Protein 6N90 (pdb70)

Nearest PDB structures (foldseek):
  6n90-assembly1_A  TM=1.011E+00  e=4.164E-18  Agrobacterium tumefaciens
  6n90-assembly1_B  TM=9.888E-01  e=3.263E-17  Agrobacterium tumefaciens
  4v8x-assembly2_CY  TM=9.488E-01  e=3.579E-10  Escherichia coli K-12
  3oei-assembly4_O  TM=9.297E-01  e=6.386E-10  Mycobacterium tuberculosis
  1z8m-assembly1_A  TM=5.971E-01  e=4.700E-04  Helicobacter pylori 26695

Foldseek 3Di:
DAEAEDPAAVVVLVVCVVPPVLLVVLVVVVVVVCVVPVQDDAQNKDADDDPRRQKIWGDSDPFWIWIWHWDDDDPDIYIYTDHTGGDD/DAEAEDPAAVVVLVVCVVPPVLLNVLVVVVVVVCVVPVQDDAQNKDADDDVRGQKIWGDSDPFWIFIWHWDDDCTYIYTYHTGGDD

Structure (mmCIF, N/CA/C/O backbone):
data_6N90
#
_entry.id   6N90
#
_cell.length_a   30.955
_cell.length_b   77.739
_cell.length_c   36.350
_cell.angle_alpha   90.000
_cell.angle_beta   92.910
_cell.angle_gamma   90.000
#
_symmetry.space_group_name_H-M   'P 1 21 1'
#
loop_
_entity.id
_entity.type
_entity.pdbx_description
1 polymer 'Uncharacterized protein'
2 non-polymer 6-tungstotellurate(VI)
3 water water
#
loop_
_atom_site.group_PDB
_atom_site.id
_atom_site.type_symbol
_atom_site.label_atom_id
_atom_site.label_alt_id
_atom_site.label_comp_id
_atom_site.label_asym_id
_atom_site.label_entity_id
_atom_site.label_seq_id
_atom_site.pdbx_PDB_ins_code
_atom_site.Cartn_x
_atom_site.Cartn_y
_atom_site.Cartn_z
_atom_site.occupancy
_atom_site.B_iso_or_equiv
_atom_site.auth_seq_id
_atom_site.auth_comp_id
_atom_site.auth_asym_id
_atom_site.auth_atom_id
_atom_site.pdbx_PDB_model_num
ATOM 1 N N . MET A 1 1 ? 21.437 3.925 17.478 1.00 31.65 1 MET A N 1
ATOM 2 C CA . MET A 1 1 ? 20.036 4.34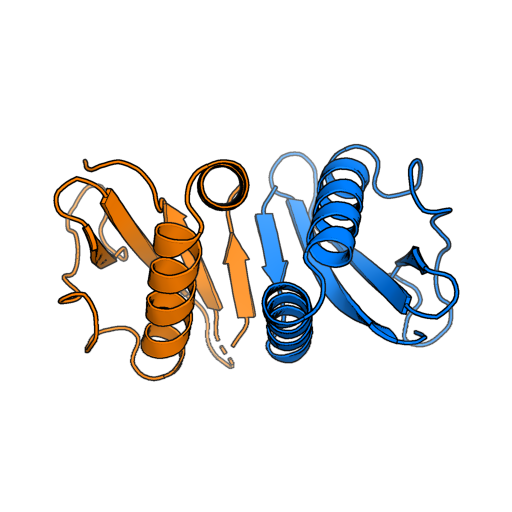6 17.463 1.00 29.84 1 MET A CA 1
ATOM 3 C C . MET A 1 1 ? 19.210 3.472 16.537 1.00 32.48 1 MET A C 1
ATOM 4 O O . MET A 1 1 ? 19.268 3.614 15.308 1.00 36.47 1 MET A O 1
ATOM 9 N N . LYS A 1 2 ? 18.445 2.561 17.127 1.00 24.89 2 LYS A N 1
ATOM 10 C CA . LYS A 1 2 ? 17.605 1.663 16.347 1.00 24.53 2 LYS A CA 1
ATOM 11 C C . LYS A 1 2 ? 16.248 2.295 16.059 1.00 23.43 2 LYS A C 1
ATOM 12 O O . LYS A 1 2 ? 15.784 3.156 16.796 1.00 22.57 2 LYS A O 1
ATOM 18 N N . LEU A 1 3 ? 15.640 1.881 14.953 1.00 18.69 3 LEU A N 1
ATOM 19 C CA . LEU A 1 3 ? 14.314 2.324 14.572 1.00 18.07 3 LEU A CA 1
ATOM 20 C C . LEU A 1 3 ? 13.399 1.110 14.666 1.00 16.00 3 LEU A C 1
ATOM 21 O O . LEU A 1 3 ? 13.626 0.117 13.996 1.00 17.63 3 LEU A O 1
ATOM 26 N N . VAL A 1 4 ? 12.394 1.173 15.533 1.00 16.79 4 VAL A N 1
ATOM 27 C CA . VAL A 1 4 ? 11.492 0.047 15.777 1.00 16.39 4 VAL A CA 1
ATOM 28 C C . VAL A 1 4 ? 10.052 0.328 15.337 1.00 17.81 4 VAL A C 1
ATOM 29 O O . VAL A 1 4 ? 9.441 1.299 15.756 1.00 18.51 4 VAL A O 1
ATOM 33 N N . TRP A 1 5 ? 9.526 -0.519 14.453 1.00 16.88 5 TRP A N 1
ATOM 34 C CA . TRP A 1 5 ? 8.124 -0.445 14.057 1.00 18.26 5 TRP A CA 1
ATOM 35 C C . TRP A 1 5 ? 7.313 -1.581 14.652 1.00 19.90 5 TRP A C 1
ATOM 36 O O . TRP A 1 5 ? 7.787 -2.692 14.780 1.00 18.65 5 TRP A O 1
ATOM 47 N N . THR A 1 6 ? 6.046 -1.318 14.903 1.00 26.20 6 THR A N 1
ATOM 48 C CA . THR A 1 6 ? 5.114 -2.389 15.230 1.00 28.67 6 THR A CA 1
ATOM 49 C C . THR A 1 6 ? 4.489 -2.979 13.973 1.00 29.87 6 THR A C 1
ATOM 50 O O . THR A 1 6 ? 4.717 -2.479 12.868 1.00 25.48 6 THR A O 1
ATOM 54 N N . LEU A 1 7 ? 3.712 -4.044 14.143 1.00 31.10 7 LEU A N 1
ATOM 55 C CA . LEU A 1 7 ? 2.949 -4.610 13.029 1.00 32.46 7 LEU A CA 1
ATOM 56 C C . LEU A 1 7 ? 2.093 -3.529 12.389 1.00 26.86 7 LEU A C 1
ATOM 57 O O . LEU A 1 7 ? 2.118 -3.342 11.168 1.00 28.22 7 LEU A O 1
ATOM 62 N N . SER A 1 8 ? 1.351 -2.791 13.213 1.00 26.92 8 SER A N 1
ATOM 63 C CA . SER A 1 8 ? 0.418 -1.815 12.659 1.00 28.13 8 SER A CA 1
ATOM 64 C C . SER A 1 8 ? 1.097 -0.561 12.094 1.00 23.26 8 SER A C 1
ATOM 65 O O . SER A 1 8 ? 0.650 -0.031 11.067 1.00 21.93 8 SER A O 1
ATOM 68 N N . SER A 1 9 ? 2.163 -0.076 12.729 1.00 20.20 9 SER A N 1
ATOM 69 C CA . SER A 1 9 ? 2.778 1.142 12.214 1.00 17.92 9 SER A CA 1
ATOM 70 C C . SER A 1 9 ? 3.510 0.837 10.891 1.00 17.27 9 SER A C 1
ATOM 71 O O . SER A 1 9 ? 3.495 1.657 9.961 1.00 18.64 9 SER A O 1
ATOM 74 N N . TRP A 1 10 ? 4.108 -0.344 10.777 1.00 17.13 10 TRP A N 1
ATOM 75 C CA . TRP A 1 10 ? 4.747 -0.703 9.500 1.00 18.23 10 TRP A CA 1
ATOM 76 C C . TRP A 1 10 ? 3.702 -0.886 8.398 1.00 18.82 10 TRP A C 1
ATOM 77 O O . TRP A 1 10 ? 3.907 -0.473 7.245 1.00 17.41 10 TRP A O 1
ATOM 88 N N . ASP A 1 11 ? 2.562 -1.467 8.752 1.00 19.57 11 ASP A N 1
ATOM 89 C CA . ASP A 1 11 ? 1.478 -1.626 7.781 1.00 23.02 11 ASP A CA 1
ATOM 90 C C . ASP A 1 11 ? 1.009 -0.274 7.254 1.00 21.83 11 ASP A C 1
ATOM 91 O O . ASP A 1 11 ? 0.821 -0.098 6.048 1.00 23.84 11 ASP A O 1
ATOM 96 N N . ASP A 1 12 ? 0.836 0.694 8.148 1.00 20.62 12 ASP A N 1
ATOM 97 C CA . ASP A 1 12 ? 0.433 2.003 7.676 1.00 19.27 12 ASP A CA 1
ATOM 98 C C . ASP A 1 12 ? 1.507 2.739 6.905 1.00 17.67 12 ASP A C 1
ATOM 99 O O . ASP A 1 12 ? 1.189 3.513 5.992 1.00 17.24 12 ASP A O 1
ATOM 104 N N . TYR A 1 13 ? 2.775 2.505 7.254 1.00 15.87 13 TYR A N 1
ATOM 105 C CA . TYR A 1 13 ? 3.873 3.079 6.461 1.00 14.76 13 TYR A CA 1
ATOM 106 C C . TYR A 1 13 ? 3.860 2.489 5.059 1.00 17.06 13 TYR A C 1
ATOM 107 O O . TYR A 1 13 ? 4.036 3.212 4.090 1.00 17.04 13 TYR A O 1
ATOM 116 N N . GLU A 1 14 ? 3.560 1.197 4.966 1.00 17.02 14 GLU A N 1
ATOM 117 C CA . GLU A 1 14 ? 3.459 0.532 3.677 1.00 19.68 14 GLU A CA 1
ATOM 118 C C . GLU A 1 14 ? 2.294 1.156 2.910 1.00 19.76 14 GLU A C 1
ATOM 119 O O . GLU A 1 14 ? 2.404 1.431 1.715 1.00 18.69 14 GLU A O 1
ATOM 125 N N . PHE A 1 15 ? 1.179 1.379 3.604 1.00 19.11 15 PHE A N 1
ATOM 126 C CA . PHE A 1 15 ? 0.007 1.995 2.989 1.00 19.55 15 PHE A CA 1
ATOM 127 C C . PHE A 1 15 ? 0.388 3.315 2.334 1.00 19.50 15 PHE A C 1
ATOM 128 O O . PHE A 1 15 ? -0.017 3.601 1.195 1.00 19.81 15 PHE A O 1
ATOM 136 N N . TRP A 1 16 ? 1.218 4.106 3.024 1.00 16.36 16 TRP A N 1
ATOM 137 C CA . TRP A 1 16 ? 1.613 5.374 2.448 1.00 16.48 16 TRP A CA 1
ATOM 138 C C . TRP A 1 16 ? 2.481 5.147 1.201 1.00 16.30 16 TRP A C 1
ATOM 139 O O . TRP A 1 16 ? 2.346 5.870 0.200 1.00 16.72 16 TRP A O 1
ATOM 150 N N . GLN A 1 17 ? 3.345 4.130 1.261 1.00 16.50 17 GLN A N 1
ATOM 151 C CA . GLN A 1 17 ? 4.187 3.773 0.118 1.00 16.66 17 GLN A CA 1
ATOM 152 C C . GLN A 1 17 ? 3.319 3.455 -1.096 1.00 19.38 17 GLN A C 1
ATOM 153 O O . GLN A 1 17 ? 3.706 3.752 -2.219 1.00 20.40 17 GLN A O 1
ATOM 159 N N . ARG A 1 18 ? 2.159 2.849 -0.842 1.00 19.03 18 ARG A N 1
ATOM 160 C CA . ARG A 1 18 ? 1.253 2.416 -1.913 1.00 22.26 18 ARG A CA 1
ATOM 161 C C . ARG A 1 18 ? 0.346 3.529 -2.429 1.00 25.65 18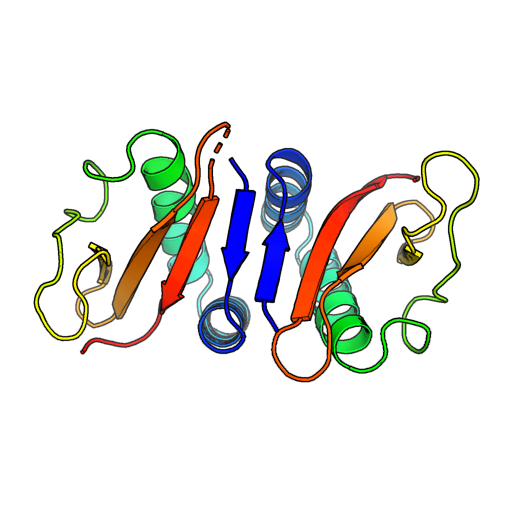 ARG A C 1
ATOM 162 O O . ARG A 1 18 ? -0.218 3.397 -3.512 1.00 29.26 18 ARG A O 1
ATOM 170 N N . THR A 1 19 ? 0.188 4.607 -1.661 1.00 22.76 19 THR A N 1
ATOM 171 C CA . THR A 1 19 ? -0.832 5.609 -2.009 1.00 21.86 19 THR A CA 1
ATOM 172 C C . THR A 1 19 ? -0.366 7.060 -2.042 1.00 23.98 19 THR A C 1
ATOM 173 O O . THR A 1 19 ? -0.920 7.855 -2.788 1.00 23.40 19 THR A O 1
ATOM 177 N N . ASP A 1 20 ? 0.604 7.436 -1.213 1.00 25.91 20 ASP A N 1
ATOM 178 C CA . ASP A 1 20 ? 1.105 8.815 -1.243 1.00 26.06 20 ASP A CA 1
ATOM 179 C C . ASP A 1 20 ? 2.564 8.938 -0.790 1.00 20.27 20 ASP A C 1
ATOM 180 O O . ASP A 1 20 ? 2.857 9.046 0.405 1.00 20.51 20 ASP A O 1
ATOM 185 N N . ALA A 1 21 ? 3.480 8.962 -1.752 1.00 23.51 21 ALA A N 1
ATOM 186 C CA . ALA A 1 21 ? 4.904 8.993 -1.438 1.00 25.16 21 ALA A CA 1
ATOM 187 C C . ALA A 1 21 ? 5.325 10.273 -0.715 1.00 27.68 21 ALA A C 1
ATOM 188 O O . ALA A 1 21 ? 6.366 10.304 -0.050 1.00 24.99 21 ALA A O 1
ATOM 190 N N . ARG A 1 22 ? 4.532 11.330 -0.849 1.00 26.36 22 ARG A N 1
ATOM 191 C CA . ARG A 1 22 ? 4.828 12.573 -0.145 1.00 29.56 22 ARG A CA 1
ATOM 192 C C . ARG A 1 22 ? 4.732 12.357 1.357 1.00 25.47 22 ARG A C 1
ATOM 193 O O . ARG A 1 22 ? 5.487 12.934 2.125 1.00 24.60 22 ARG A O 1
ATOM 197 N N . MET A 1 23 ? 3.765 11.549 1.768 1.00 22.75 23 MET A N 1
ATOM 198 C CA . MET A 1 23 ? 3.567 11.250 3.188 1.00 20.40 23 MET A CA 1
ATOM 199 C C . MET A 1 23 ? 4.716 10.386 3.714 1.00 18.34 23 MET A C 1
ATOM 200 O O . MET A 1 23 ? 5.143 10.537 4.853 1.00 17.73 23 MET A O 1
ATOM 205 N N . VAL A 1 24 ? 5.192 9.465 2.883 1.00 18.74 24 VAL A N 1
ATOM 206 C CA . VAL A 1 24 ? 6.363 8.651 3.247 1.00 18.47 24 VAL A CA 1
ATOM 207 C C . VAL A 1 24 ? 7.546 9.586 3.524 1.00 18.40 24 VAL A C 1
ATOM 208 O O . VAL A 1 24 ? 8.272 9.430 4.511 1.00 18.84 24 VAL A O 1
ATOM 212 N N . GLU A 1 25 ? 7.730 10.568 2.649 1.00 21.26 25 GLU A N 1
ATOM 213 C CA . GLU A 1 25 ? 8.827 11.516 2.805 1.00 24.27 25 GLU A CA 1
ATOM 214 C C . GLU A 1 25 ? 8.705 12.348 4.075 1.00 21.68 25 GLU A C 1
ATOM 215 O O . GLU A 1 25 ? 9.703 12.615 4.747 1.00 18.68 25 GLU A O 1
ATOM 218 N N . LYS A 1 26 ? 7.488 12.780 4.387 1.00 19.49 26 LYS A N 1
ATOM 219 C CA . LYS A 1 26 ? 7.255 13.532 5.622 1.00 21.18 26 LYS A CA 1
ATOM 220 C C . LYS A 1 26 ? 7.579 12.689 6.846 1.00 19.39 26 LYS A C 1
ATOM 221 O O . LYS A 1 26 ? 8.192 13.162 7.806 1.00 18.90 26 LYS A O 1
ATOM 227 N N . ILE A 1 27 ? 7.158 11.433 6.820 1.00 16.25 27 ILE A N 1
ATOM 228 C CA . ILE A 1 27 ? 7.435 10.537 7.936 1.00 16.48 27 IL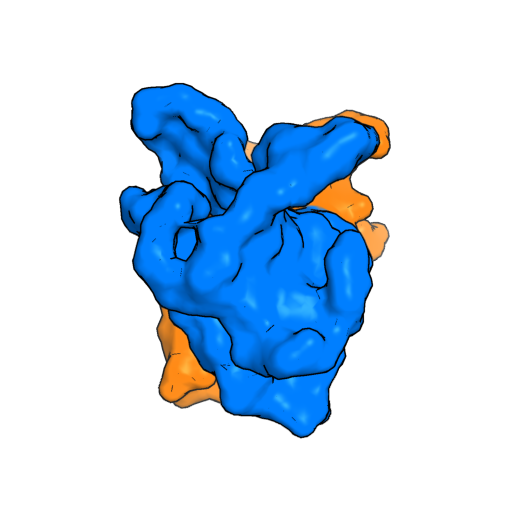E A CA 1
ATOM 229 C C . ILE A 1 27 ? 8.962 10.287 8.067 1.00 17.78 27 ILE A C 1
ATOM 230 O O . ILE A 1 27 ? 9.522 10.308 9.146 1.00 15.96 27 ILE A O 1
ATOM 235 N N . ASN A 1 28 ? 9.654 10.076 6.952 1.00 16.09 28 ASN A N 1
ATOM 236 C CA . ASN A 1 28 ? 11.098 9.913 7.030 1.00 16.79 28 ASN A CA 1
ATOM 237 C C . ASN A 1 28 ? 11.792 11.129 7.624 1.00 17.50 28 ASN A C 1
ATOM 238 O O . ASN A 1 28 ? 12.790 10.980 8.329 1.00 17.50 28 ASN A O 1
ATOM 243 N N . ASP A 1 29 ? 11.269 12.324 7.339 1.00 17.98 29 ASP A N 1
ATOM 244 C CA . ASP A 1 29 ? 11.816 13.579 7.875 1.00 18.33 29 ASP A CA 1
ATOM 245 C C . ASP A 1 29 ? 11.546 13.649 9.378 1.00 18.91 29 ASP A C 1
ATOM 246 O O . ASP A 1 29 ? 12.379 14.097 10.161 1.00 17.28 29 ASP A O 1
ATOM 251 N N . LEU A 1 30 ? 10.367 13.194 9.785 1.00 18.28 30 LEU A N 1
ATOM 252 C CA . LEU A 1 30 ? 10.022 13.220 11.195 1.00 18.42 30 LEU A CA 1
ATOM 253 C C . LEU A 1 30 ? 10.938 12.256 11.953 1.00 17.31 30 LEU A C 1
ATOM 254 O O . LEU A 1 30 ? 11.431 12.554 13.046 1.00 16.14 30 LEU A O 1
ATOM 259 N N . ILE A 1 31 ? 11.180 11.094 11.350 1.00 15.68 31 ILE A N 1
ATOM 260 C CA . ILE A 1 31 ? 12.087 10.101 11.934 1.00 15.38 31 ILE A CA 1
ATOM 261 C C . ILE A 1 31 ? 13.507 10.668 12.112 1.00 15.95 31 ILE A C 1
ATOM 262 O O . ILE A 1 31 ? 14.081 10.637 13.238 1.00 17.44 31 ILE A O 1
ATOM 267 N N . ARG A 1 32 ? 14.059 11.186 11.014 1.00 17.29 32 ARG A N 1
ATOM 268 C CA . ARG A 1 32 ? 15.383 11.804 11.011 1.00 19.00 32 ARG A CA 1
ATOM 269 C C . ARG A 1 32 ? 15.469 12.849 12.134 1.00 20.33 32 ARG A C 1
ATOM 270 O O . ARG A 1 32 ? 16.429 12.874 12.906 1.00 21.03 32 ARG A O 1
ATOM 278 N N . ASN A 1 33 ? 14.430 13.675 12.254 1.00 20.60 33 ASN A N 1
ATOM 279 C CA . ASN A 1 33 ? 14.453 14.782 13.210 1.00 22.32 33 ASN A CA 1
ATOM 280 C C . ASN A 1 33 ? 14.330 14.285 14.651 1.00 22.89 33 ASN A C 1
ATOM 281 O O . ASN A 1 33 ? 15.057 14.747 15.541 1.00 22.39 33 ASN A O 1
ATOM 286 N N . ALA A 1 34 ? 13.437 13.322 14.874 1.00 21.71 34 ALA A N 1
ATOM 287 C CA . ALA A 1 34 ? 13.198 12.803 16.224 1.00 22.75 34 ALA A CA 1
ATOM 288 C C . ALA A 1 34 ? 14.390 11.998 16.743 1.00 22.10 34 ALA A C 1
ATOM 289 O O . ALA A 1 34 ? 14.613 11.911 17.955 1.00 23.60 34 ALA A O 1
ATOM 291 N N . LYS A 1 35 ? 15.139 11.376 15.831 1.00 21.72 35 LYS A N 1
ATOM 292 C CA . LYS A 1 35 ? 16.343 10.660 16.234 1.00 23.09 35 LYS A CA 1
ATOM 293 C C . LYS A 1 35 ? 17.398 11.663 16.707 1.00 25.47 35 LYS A C 1
ATOM 294 O O . LYS A 1 35 ? 18.122 11.385 17.661 1.00 28.40 35 LYS A O 1
ATOM 300 N N . ARG A 1 36 ? 17.446 12.837 16.075 1.00 27.80 36 ARG A N 1
ATOM 301 C CA . ARG A 1 36 ? 18.384 13.901 16.461 1.00 32.05 36 ARG A CA 1
ATOM 302 C C . ARG A 1 36 ? 17.947 14.653 17.728 1.00 31.98 36 ARG A C 1
ATOM 303 O O . ARG A 1 36 ? 18.690 14.742 18.710 1.00 31.31 36 ARG A O 1
ATOM 311 N N . THR A 1 37 ? 16.744 15.214 17.670 1.00 27.40 37 THR A N 1
ATOM 312 C CA . THR A 1 37 ? 16.178 15.999 18.752 1.00 27.90 37 THR A CA 1
ATOM 313 C C . THR A 1 37 ? 14.790 15.460 19.101 1.00 23.08 37 THR A C 1
ATOM 314 O O . THR A 1 37 ? 13.803 15.970 18.613 1.00 21.99 37 THR A O 1
ATOM 318 N N . PRO A 1 38 ? 14.712 14.436 19.958 1.00 24.75 38 PRO A N 1
ATOM 319 C CA . PRO A 1 38 ? 13.421 13.783 20.244 1.00 26.15 38 PRO A CA 1
ATOM 320 C C . PRO A 1 38 ? 12.300 14.730 20.667 1.00 25.09 38 PRO A C 1
ATOM 321 O O . PRO A 1 38 ? 11.146 14.483 20.344 1.00 23.06 38 PRO A O 1
ATOM 325 N N . PHE A 1 39 ? 12.628 15.810 21.364 1.00 27.30 39 PHE A N 1
ATOM 326 C CA . PHE A 1 39 ? 11.584 16.648 21.938 1.00 30.58 39 PHE A CA 1
ATOM 327 C C . PHE A 1 39 ? 11.415 17.979 21.220 1.00 30.78 39 PHE A C 1
ATOM 328 O O . PHE A 1 39 ? 10.596 18.799 21.631 1.00 29.14 39 PHE A O 1
ATOM 336 N N . ALA A 1 40 ? 12.186 18.199 20.161 1.00 31.07 40 ALA A N 1
ATOM 337 C CA . ALA A 1 40 ? 12.100 19.461 19.438 1.00 34.95 40 ALA A CA 1
ATOM 338 C C . ALA A 1 40 ? 12.180 19.250 17.936 1.00 30.79 40 ALA A C 1
ATOM 339 O O . ALA A 1 40 ? 12.395 18.145 17.469 1.00 30.64 40 ALA A O 1
ATOM 341 N N . GLY A 1 41 ? 11.996 20.323 17.182 1.00 34.61 41 GLY A N 1
ATOM 342 C CA . GLY A 1 41 ? 12.110 20.250 15.741 1.00 29.18 41 GLY A CA 1
ATOM 343 C C . GLY A 1 41 ? 10.795 20.059 15.015 1.00 29.57 41 GLY A C 1
ATOM 344 O O . GLY A 1 41 ? 9.732 20.477 15.478 1.00 33.14 41 GLY A O 1
ATOM 345 N N . LEU A 1 42 ? 10.890 19.403 13.864 1.00 28.45 42 LEU A N 1
ATOM 346 C CA . LEU A 1 42 ? 9.812 19.301 12.893 1.00 29.43 42 LEU A CA 1
ATOM 347 C C . LEU A 1 42 ? 8.529 18.677 13.444 1.00 28.04 42 LEU A C 1
ATOM 348 O O . LEU A 1 42 ? 8.568 17.732 14.224 1.00 27.70 42 LEU A O 1
ATOM 353 N N . GLY A 1 43 ? 7.391 19.225 13.041 1.00 25.55 43 GLY A N 1
ATOM 354 C CA . GLY A 1 43 ? 6.108 18.602 13.318 1.00 28.58 43 GLY A CA 1
ATOM 355 C C . GLY A 1 43 ? 5.453 18.965 14.638 1.00 27.26 43 GLY A C 1
ATOM 356 O O . GLY A 1 43 ? 4.484 18.335 15.048 1.00 28.97 43 GLY A O 1
ATOM 357 N N . LYS A 1 44 ? 5.971 19.998 15.291 1.00 27.99 44 LYS A N 1
ATOM 358 C CA . LYS A 1 44 ? 5.457 20.471 16.580 1.00 31.21 44 LYS A CA 1
ATOM 359 C C . LYS A 1 44 ? 5.235 19.352 17.600 1.00 30.82 44 LYS A C 1
ATOM 360 O O . LYS A 1 44 ? 4.096 19.092 18.004 1.00 26.35 44 LYS A O 1
ATOM 363 N N . PRO A 1 45 ? 6.326 18.701 18.022 1.00 30.51 45 PRO A N 1
ATOM 364 C CA . PRO A 1 45 ? 6.225 17.607 18.992 1.00 28.76 45 PRO A CA 1
ATOM 365 C C . PRO A 1 45 ? 5.552 18.018 20.297 1.00 35.10 45 PRO A C 1
ATOM 366 O O . PRO A 1 45 ? 5.853 19.066 20.876 1.00 33.78 45 PRO A O 1
ATOM 370 N N . GLU A 1 46 ? 4.658 17.155 20.768 1.00 36.12 46 GLU A N 1
ATOM 371 C CA . GLU A 1 46 ? 3.934 17.375 22.012 1.00 35.50 46 GLU A CA 1
ATOM 372 C C . GLU A 1 46 ? 3.761 16.048 22.746 1.00 36.32 46 GLU A C 1
ATOM 373 O O . GLU A 1 46 ? 3.450 15.030 22.128 1.00 29.72 46 GLU A O 1
ATOM 379 N N . PRO A 1 47 ? 3.965 16.056 24.072 1.00 35.33 47 PRO A N 1
ATOM 380 C CA . PRO A 1 47 ? 3.836 14.854 24.894 1.00 36.28 47 PRO A CA 1
ATOM 381 C C . PRO A 1 47 ? 2.368 14.442 25.013 1.00 31.79 47 PRO A C 1
ATOM 382 O O . PRO A 1 47 ? 1.504 15.312 25.086 1.00 35.39 47 PRO A O 1
ATOM 386 N N . LEU A 1 48 ? 2.089 13.143 24.998 1.00 32.38 48 LEU A N 1
ATOM 387 C CA . LEU A 1 48 ? 0.722 12.663 25.186 1.00 31.12 48 LEU A CA 1
ATOM 388 C C . LEU A 1 48 ? 0.519 12.448 26.685 1.00 34.36 48 LEU A C 1
ATOM 389 O O . LEU A 1 48 ? 1.492 12.365 27.424 1.00 31.92 48 LEU A O 1
ATOM 394 N N . LYS A 1 49 ? -0.726 12.376 27.141 1.00 38.56 49 LYS A N 1
ATOM 395 C CA . LYS A 1 49 ? -0.978 12.231 28.576 1.00 40.44 49 LYS A CA 1
ATOM 396 C C . LYS A 1 49 ? -1.563 10.857 28.902 1.00 45.19 49 LYS A C 1
ATOM 397 O O . LYS A 1 49 ? -1.782 10.038 28.007 1.00 34.14 49 LYS A O 1
ATOM 400 N N . GLY A 1 50 ? -1.795 10.606 30.190 1.00 45.22 50 GLY A N 1
ATOM 401 C CA . GLY A 1 50 ? -2.410 9.366 30.639 1.00 44.06 50 GLY A CA 1
ATOM 402 C C . GLY A 1 50 ? -1.651 8.100 30.280 1.00 41.53 50 GLY A C 1
ATOM 403 O O . GLY A 1 50 ? -0.429 8.016 30.471 1.00 41.07 50 GLY A O 1
ATOM 404 N N . ASP A 1 51 ? -2.381 7.116 29.747 1.00 38.29 51 ASP A N 1
ATOM 405 C CA . ASP A 1 51 ? -1.805 5.829 29.367 1.00 40.27 51 ASP A CA 1
ATOM 406 C C . ASP A 1 51 ? -0.780 5.965 28.235 1.00 39.26 51 ASP A C 1
ATOM 407 O O . ASP A 1 51 ? -0.096 4.998 27.894 1.00 46.13 51 ASP A O 1
ATOM 412 N N . MET A 1 52 ? -0.670 7.171 27.675 1.00 41.51 52 MET A N 1
ATOM 413 C CA . MET A 1 52 ? 0.287 7.458 26.605 1.00 36.75 52 MET A CA 1
ATOM 414 C C . MET A 1 52 ? 1.346 8.498 27.004 1.00 40.77 52 MET A C 1
ATOM 415 O O . MET A 1 52 ? 2.044 9.036 26.147 1.00 40.35 52 MET A O 1
ATOM 420 N N . ALA A 1 53 ? 1.466 8.757 28.308 1.00 41.03 53 ALA A N 1
ATOM 421 C CA . ALA A 1 53 ? 2.420 9.726 28.876 1.00 41.05 53 ALA A CA 1
ATOM 422 C C . ALA A 1 53 ? 3.802 9.782 28.210 1.00 42.76 53 ALA A C 1
ATOM 423 O O . ALA A 1 53 ? 4.173 10.804 27.606 1.00 40.28 53 ALA A O 1
ATOM 425 N N . GLY A 1 54 ? 4.558 8.691 28.319 1.00 44.06 54 GLY A N 1
ATOM 426 C CA . GLY A 1 54 ? 5.908 8.638 27.774 1.00 37.17 54 GLY A CA 1
ATOM 427 C C . GLY A 1 54 ? 5.993 8.787 26.264 1.00 32.65 54 GLY A C 1
ATOM 428 O O . GLY A 1 54 ? 7.068 8.964 25.697 1.00 27.50 54 GLY A O 1
ATOM 429 N N . TYR A 1 55 ? 4.847 8.733 25.600 1.00 29.96 55 TYR A N 1
ATOM 430 C CA . TYR A 1 55 ? 4.833 8.813 24.145 1.00 27.97 55 TYR A CA 1
ATOM 431 C C . TYR A 1 55 ? 4.715 10.271 23.707 1.00 27.23 55 TYR A C 1
ATOM 432 O O . TYR A 1 55 ? 4.190 11.117 24.444 1.00 24.80 55 TYR A O 1
ATOM 441 N N . TRP A 1 56 ? 5.263 10.566 22.531 1.00 23.25 56 TRP A N 1
ATOM 442 C CA . TRP A 1 56 ? 5.226 11.891 21.945 1.00 24.78 56 TRP A CA 1
ATOM 443 C C . TRP A 1 56 ? 4.551 11.825 20.589 1.00 21.60 56 TRP A C 1
ATOM 444 O O . TRP A 1 56 ? 4.494 10.758 19.971 1.00 20.66 56 TRP A O 1
ATOM 455 N N . SER A 1 57 ? 4.068 12.956 20.127 1.00 22.37 57 SER A N 1
ATOM 456 C CA . SER A 1 57 ? 3.402 13.034 18.851 1.00 24.31 57 SER A CA 1
ATOM 457 C C . SER A 1 57 ? 3.823 14.223 17.996 1.00 24.30 57 SER A C 1
ATOM 458 O O . SER A 1 57 ? 4.048 15.265 18.520 1.00 28.54 57 SER A O 1
ATOM 461 N N . ARG A 1 58 ? 3.996 14.024 16.703 1.00 22.56 58 ARG A N 1
ATOM 462 C CA . ARG A 1 58 ? 4.241 15.116 15.777 1.00 24.48 58 ARG A CA 1
ATOM 463 C C . ARG A 1 58 ? 3.242 15.052 14.617 1.00 26.15 58 ARG A C 1
ATOM 464 O O . ARG A 1 58 ? 2.723 13.982 14.277 1.00 22.17 58 ARG A O 1
ATOM 472 N N . ARG A 1 59 ? 2.984 16.206 14.020 1.00 25.19 59 ARG A N 1
ATOM 473 C CA . ARG A 1 59 ? 2.104 16.297 12.865 1.00 28.49 59 ARG A CA 1
ATOM 474 C C . ARG A 1 59 ? 2.765 15.826 11.577 1.00 26.03 59 ARG A C 1
ATOM 475 O O . ARG A 1 59 ? 3.819 16.315 11.191 1.00 29.06 59 ARG A O 1
ATOM 483 N N . ILE A 1 60 ? 2.127 14.893 10.887 1.00 25.02 60 ILE A N 1
ATOM 484 C CA . ILE A 1 60 ? 2.467 14.635 9.501 1.00 25.64 60 ILE A CA 1
ATOM 485 C C . ILE A 1 60 ? 1.639 15.605 8.666 1.00 26.60 60 ILE A C 1
ATOM 486 O O . ILE A 1 60 ? 2.171 16.379 7.875 1.00 28.01 60 ILE A O 1
ATOM 491 N N . THR A 1 61 ? 0.321 15.505 8.820 1.00 30.25 61 THR A N 1
ATOM 492 C CA . THR A 1 61 ? -0.624 16.519 8.343 1.00 30.06 61 THR A CA 1
ATOM 493 C C . THR A 1 61 ? -1.622 16.786 9.459 1.00 29.19 61 THR A C 1
ATOM 494 O O . THR A 1 61 ? -1.492 16.221 10.537 1.00 28.42 61 THR A O 1
ATOM 498 N N . ALA A 1 62 ? -2.628 17.623 9.207 1.00 32.05 62 ALA A N 1
ATOM 499 C CA . ALA A 1 62 ? -3.617 17.915 10.243 1.00 35.33 62 ALA A CA 1
ATOM 500 C C . ALA A 1 62 ? -4.360 16.641 10.652 1.00 36.15 62 ALA A C 1
ATOM 501 O O . ALA A 1 62 ? -4.717 16.466 11.822 1.00 39.97 62 ALA A O 1
ATOM 503 N N . GLU A 1 63 ? -4.562 15.740 9.692 1.00 33.24 63 GLU A N 1
ATOM 504 C CA . GLU A 1 63 ? -5.347 14.531 9.934 1.00 32.53 63 GLU A CA 1
ATOM 505 C C . GLU A 1 63 ? -4.513 13.304 10.309 1.00 30.54 63 GLU A C 1
ATOM 506 O O . GLU A 1 63 ? -5.071 12.263 10.658 1.00 24.80 63 GLU A O 1
ATOM 512 N N . HIS A 1 64 ? -3.187 13.416 10.251 1.00 22.64 64 HIS A N 1
ATOM 513 C CA . HIS A 1 64 ? -2.355 12.231 10.474 1.00 23.04 64 HIS A CA 1
ATOM 514 C C . HIS A 1 64 ? -1.194 12.532 11.376 1.00 21.75 64 HIS A C 1
ATOM 515 O O . HIS A 1 64 ? -0.426 13.466 11.107 1.00 23.17 64 HIS A O 1
ATOM 522 N N . ARG A 1 65 ? -1.045 11.719 12.417 1.00 19.12 65 ARG A N 1
ATOM 523 C CA . ARG A 1 65 ? -0.026 11.973 13.425 1.00 20.49 65 ARG A CA 1
ATOM 524 C C . ARG A 1 65 ? 1.004 10.850 13.511 1.00 20.06 65 ARG A C 1
ATOM 525 O O . ARG A 1 65 ? 0.723 9.668 13.222 1.00 19.55 65 ARG A O 1
ATOM 533 N N . PHE A 1 66 ? 2.213 11.256 13.879 1.00 19.12 66 PHE A N 1
ATOM 534 C CA . PHE A 1 66 ? 3.363 10.373 14.031 1.00 18.62 66 PHE A CA 1
ATOM 535 C C . PHE A 1 66 ? 3.577 10.261 15.528 1.00 18.51 66 PHE A C 1
ATOM 536 O O . PHE A 1 66 ? 3.974 11.234 16.165 1.00 18.78 66 PHE A O 1
ATOM 544 N N . VAL A 1 67 ? 3.270 9.090 16.083 1.00 17.39 67 VAL A N 1
ATOM 545 C CA . VAL A 1 67 ? 3.415 8.865 17.517 1.00 17.40 67 VAL A CA 1
ATOM 546 C C . VAL A 1 67 ? 4.610 7.935 17.756 1.00 16.09 67 VAL A C 1
ATOM 547 O O . VAL A 1 67 ? 4.775 6.907 17.089 1.00 16.92 67 VAL A O 1
ATOM 551 N N . TYR A 1 68 ? 5.448 8.308 18.718 1.00 18.31 68 TYR A N 1
ATOM 552 C CA . TYR A 1 68 ? 6.714 7.617 18.917 1.00 18.15 68 TYR A CA 1
ATOM 553 C C . TYR A 1 68 ? 7.179 7.735 20.350 1.00 19.24 68 TYR A C 1
ATOM 554 O O . TYR A 1 68 ? 6.626 8.506 21.143 1.00 19.91 68 TYR A O 1
ATOM 563 N N . ARG A 1 69 ? 8.217 6.978 20.662 1.00 20.86 69 ARG A N 1
ATOM 564 C CA . ARG A 1 69 ? 8.901 7.119 21.935 1.00 23.44 69 ARG A CA 1
ATOM 565 C C . ARG A 1 69 ? 10.367 6.809 21.731 1.00 24.19 69 ARG A C 1
ATOM 566 O O . ARG A 1 69 ? 10.707 5.815 21.113 1.00 18.58 69 ARG A O 1
ATOM 574 N N . VAL A 1 70 ? 11.243 7.656 22.247 1.00 24.24 70 VAL A N 1
ATOM 575 C CA . VAL A 1 70 ? 12.663 7.356 22.212 1.00 26.15 70 VAL A CA 1
ATOM 576 C C . VAL A 1 70 ? 13.026 6.731 23.542 1.00 28.07 70 VAL A C 1
ATOM 577 O O . VAL A 1 70 ? 12.748 7.309 24.593 1.00 27.90 70 VAL A O 1
ATOM 581 N N . SER A 1 71 ? 13.614 5.544 23.494 1.00 23.14 71 SER A N 1
ATOM 582 C CA . SER A 1 71 ? 14.001 4.836 24.718 1.00 29.25 71 SER A CA 1
ATOM 583 C C . SER A 1 71 ? 15.479 4.511 24.699 1.00 29.37 71 SER A C 1
ATOM 584 O O . SER A 1 71 ? 16.117 4.567 23.653 1.00 26.60 71 SER A O 1
ATOM 587 N N . GLY A 1 72 ? 16.026 4.166 25.858 1.00 28.89 72 GLY A N 1
ATOM 588 C CA . GLY A 1 72 ? 17.416 3.766 25.920 1.00 32.10 72 GLY A CA 1
ATOM 589 C C . GLY A 1 72 ? 18.298 4.927 26.327 1.00 39.75 72 GLY A C 1
ATOM 590 O O . GLY A 1 72 ? 17.900 6.094 26.262 1.00 45.15 72 GLY A O 1
ATOM 591 N N . SER A 1 73 ? 19.510 4.615 26.763 1.00 47.69 73 SER A N 1
ATOM 592 C CA . SER A 1 73 ? 20.355 5.642 27.347 1.00 49.25 73 SER A CA 1
ATOM 593 C C . SER A 1 73 ? 21.689 5.724 26.633 1.00 50.43 73 SER A C 1
ATOM 594 O O . SER A 1 73 ? 22.148 4.745 26.043 1.00 46.97 73 SER A O 1
ATOM 597 N N . GLY A 1 74 ? 22.299 6.903 26.708 1.00 50.05 74 GLY A N 1
ATOM 598 C CA . GLY A 1 74 ? 23.614 7.137 26.151 1.00 54.80 74 GLY A CA 1
ATOM 599 C C . GLY A 1 74 ? 23.744 6.747 24.694 1.00 52.42 74 GLY A C 1
ATOM 600 O O . GLY A 1 74 ? 23.221 7.421 23.808 1.00 49.29 74 GLY A O 1
ATOM 601 N N . SER A 1 75 ? 24.431 5.634 24.458 1.00 55.43 75 SER A N 1
ATOM 602 C CA . SER A 1 75 ? 24.901 5.270 23.125 1.00 49.90 75 SER A CA 1
ATOM 603 C C . SER A 1 75 ? 24.081 4.174 22.460 1.00 46.72 75 SER A C 1
ATOM 604 O O . SER A 1 75 ? 24.231 3.919 21.262 1.00 51.74 75 SER A O 1
ATOM 607 N N . GLU A 1 76 ? 23.223 3.518 23.233 1.00 40.41 76 GLU A N 1
ATOM 608 C CA . GLU A 1 76 ? 22.361 2.470 22.695 1.00 43.11 76 GLU A CA 1
ATOM 609 C C . GLU A 1 76 ? 20.898 2.821 22.942 1.00 40.60 76 GLU A C 1
ATOM 610 O O . GLU A 1 76 ? 20.317 2.401 23.949 1.00 38.95 76 GLU A O 1
ATOM 616 N N . GLN A 1 77 ? 20.327 3.610 22.029 1.00 35.31 77 GLN A N 1
ATOM 617 C CA . GLN A 1 77 ? 18.948 4.084 22.120 1.00 29.01 77 GLN A CA 1
ATOM 618 C C . GLN A 1 77 ? 18.084 3.506 21.004 1.00 25.81 77 GLN A C 1
ATOM 619 O O . GLN A 1 77 ? 18.604 2.882 20.073 1.00 21.42 77 GLN A O 1
ATOM 625 N N . ARG A 1 78 ? 16.776 3.714 21.108 1.00 20.76 78 ARG A N 1
ATOM 626 C CA . ARG A 1 78 ? 15.854 3.310 20.029 1.00 20.79 78 ARG A CA 1
ATOM 627 C C . ARG A 1 78 ? 14.682 4.279 19.906 1.00 22.25 78 ARG A C 1
ATOM 628 O O . ARG A 1 78 ? 14.252 4.890 20.889 1.00 21.37 78 ARG A O 1
ATOM 636 N N . LEU A 1 79 ? 14.202 4.475 18.678 1.00 17.39 79 LEU A N 1
ATOM 637 C CA . LEU A 1 79 ? 12.980 5.223 18.461 1.00 18.36 79 LEU A CA 1
ATOM 638 C C . LEU A 1 79 ? 11.934 4.207 18.074 1.00 18.34 79 LEU A C 1
ATOM 639 O O . LEU A 1 79 ? 12.124 3.474 17.112 1.00 16.86 79 LEU A O 1
ATOM 644 N N . GLU A 1 80 ? 10.842 4.166 18.831 1.00 16.53 80 GLU A N 1
ATOM 645 C CA . GLU A 1 80 ? 9.754 3.226 18.562 1.00 20.15 80 GLU A CA 1
ATOM 646 C C . GLU A 1 80 ? 8.632 3.995 17.910 1.00 18.30 80 GLU A C 1
ATOM 647 O O . GLU A 1 80 ? 8.110 4.934 18.513 1.00 17.36 80 GLU A O 1
ATOM 653 N N . VAL A 1 81 ? 8.240 3.603 16.699 1.00 18.48 81 VAL A N 1
ATOM 654 C CA . VAL A 1 81 ? 7.087 4.217 16.052 1.00 19.09 81 VAL A CA 1
ATOM 655 C C . VAL A 1 81 ? 5.827 3.416 16.360 1.00 19.58 81 VAL A C 1
ATOM 656 O O . VAL A 1 81 ? 5.743 2.232 16.032 1.00 19.77 81 VAL A O 1
ATOM 660 N N . ILE A 1 82 ? 4.855 4.083 16.969 1.00 22.30 82 ILE A N 1
ATOM 661 C CA . ILE A 1 82 ? 3.612 3.474 17.408 1.00 24.66 82 ILE A CA 1
ATOM 662 C C . ILE A 1 82 ? 2.518 3.665 16.367 1.00 22.59 82 ILE A C 1
ATOM 663 O O . ILE A 1 82 ? 1.703 2.767 16.141 1.00 19.99 82 ILE A O 1
ATOM 668 N N . GLN A 1 83 ? 2.509 4.832 15.730 1.00 19.83 83 GLN A N 1
ATOM 669 C CA . GLN A 1 83 ? 1.511 5.141 14.701 1.00 21.32 83 GLN A CA 1
ATOM 670 C C . GLN A 1 83 ? 2.083 6.122 13.671 1.00 19.01 83 GLN A C 1
ATOM 671 O O . GLN A 1 83 ? 2.899 6.961 14.022 1.00 17.12 83 GLN A O 1
ATOM 677 N N . CYS A 1 84 ? 1.675 6.030 12.406 1.00 17.36 84 CYS A N 1
ATOM 678 C CA . CYS A 1 84 ? 2.047 7.049 11.428 1.00 18.14 84 CYS A CA 1
ATOM 679 C C . CYS A 1 84 ? 0.872 7.311 10.469 1.00 18.89 84 CYS A C 1
ATOM 680 O O . CYS A 1 84 ? 1.041 7.508 9.255 1.00 19.06 84 CYS A O 1
ATOM 683 N N . ARG A 1 85 ? -0.326 7.319 11.048 1.00 19.18 85 ARG A N 1
ATOM 684 C CA . ARG A 1 85 ? -1.568 7.485 10.301 1.00 19.55 85 ARG A CA 1
ATOM 685 C C . ARG A 1 85 ? -2.691 7.785 11.295 1.00 19.52 85 ARG A C 1
ATOM 686 O O . ARG A 1 85 ? -2.702 7.227 12.385 1.00 19.17 85 ARG A O 1
ATOM 694 N N . PHE A 1 86 ? -3.604 8.672 10.913 1.00 18.32 86 PHE A N 1
ATOM 695 C CA . PHE A 1 86 ? -4.778 9.047 11.716 1.00 20.93 86 PHE A CA 1
ATOM 696 C C . PHE A 1 86 ? -4.445 9.877 12.957 1.00 25.95 86 PHE A C 1
ATOM 697 O O . PHE A 1 86 ? -3.277 10.117 13.277 1.00 22.72 86 PHE A O 1
ATOM 705 N N . HIS A 1 87 ? -5.489 10.327 13.651 1.00 27.77 87 HIS A N 1
ATOM 706 C CA . HIS A 1 87 ? -5.307 11.003 14.941 1.00 32.6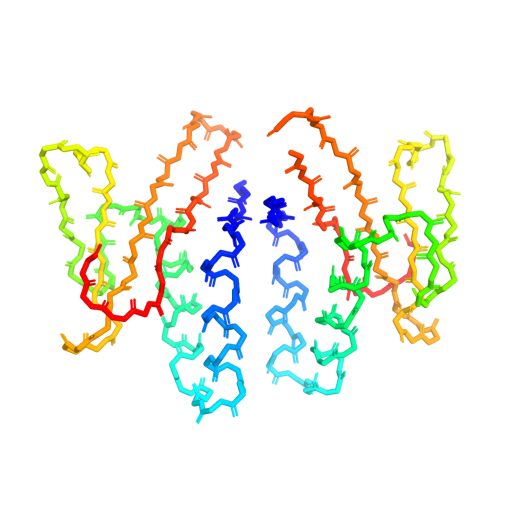5 87 HIS A CA 1
ATOM 707 C C . HIS A 1 87 ? -4.932 10.002 16.038 1.00 35.42 87 HIS A C 1
ATOM 708 O O . HIS A 1 87 ? -5.198 8.806 15.894 1.00 34.08 87 HIS A O 1
ATOM 715 N N . TYR A 1 88 ? -4.346 10.513 17.129 1.00 30.00 88 TYR A N 1
ATOM 716 C CA . TYR A 1 88 ? -3.536 9.735 18.096 1.00 30.00 88 TYR A CA 1
ATOM 717 C C . TYR A 1 88 ? -3.901 8.281 18.333 1.00 30.00 88 TYR A C 1
ATOM 718 O O . TYR A 1 88 ? -3.197 7.595 19.097 1.00 30.00 88 TYR A O 1
ATOM 727 N N . MET B 1 1 ? 4.871 -9.119 15.639 1.00 51.12 1 MET B N 1
ATOM 728 C CA . MET B 1 1 ? 6.308 -9.157 15.411 1.00 48.63 1 MET B CA 1
ATOM 729 C C . MET B 1 1 ? 6.839 -7.766 15.061 1.00 45.62 1 MET B C 1
ATOM 730 O O . MET B 1 1 ? 6.360 -7.128 14.113 1.00 44.70 1 MET B O 1
ATOM 735 N N . LYS B 1 2 ? 7.825 -7.296 15.823 1.00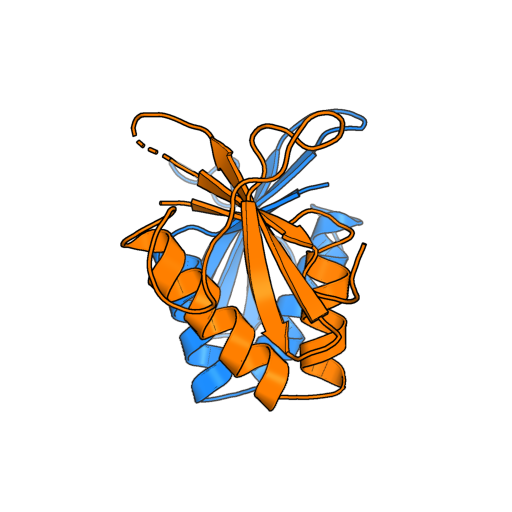 36.48 2 LYS B N 1
ATOM 736 C CA . LYS B 1 2 ? 8.356 -5.954 15.607 1.00 34.27 2 LYS B CA 1
ATOM 737 C C . LYS B 1 2 ? 9.513 -5.924 14.600 1.00 28.75 2 LYS B C 1
ATOM 738 O O . LYS B 1 2 ? 10.294 -6.879 14.463 1.00 27.91 2 LYS B O 1
ATOM 744 N N . LEU B 1 3 ? 9.582 -4.812 13.880 1.00 24.52 3 LEU B N 1
ATOM 745 C CA . LEU B 1 3 ? 10.553 -4.620 12.806 1.00 20.77 3 LEU B CA 1
ATOM 746 C C . LEU B 1 3 ? 11.593 -3.622 13.264 1.00 19.48 3 LEU B C 1
ATOM 747 O O . LEU B 1 3 ? 11.243 -2.475 13.567 1.00 19.04 3 LEU B O 1
ATOM 752 N N . VAL B 1 4 ? 12.849 -4.073 13.339 1.00 18.49 4 VAL B N 1
ATOM 753 C CA . VAL B 1 4 ? 13.945 -3.270 13.875 1.00 18.99 4 VAL B CA 1
ATOM 754 C C . VAL B 1 4 ? 15.001 -2.971 12.804 1.00 18.98 4 VAL B C 1
ATOM 755 O O . VAL B 1 4 ? 15.507 -3.869 12.130 1.00 20.01 4 VAL B O 1
ATOM 759 N N . TRP B 1 5 ? 15.319 -1.695 12.653 1.00 18.28 5 TRP B N 1
ATOM 760 C CA . TRP B 1 5 ? 16.397 -1.279 11.770 1.00 16.62 5 TRP B CA 1
ATOM 761 C C . TRP B 1 5 ? 17.552 -0.683 12.553 1.00 17.57 5 TRP B C 1
ATOM 762 O O . TRP B 1 5 ? 17.321 -0.028 13.559 1.00 18.15 5 TRP B O 1
ATOM 773 N N . THR B 1 6 ? 18.772 -0.819 12.039 1.00 18.61 6 THR B N 1
ATOM 774 C CA . THR B 1 6 ? 19.905 -0.085 12.625 1.00 20.03 6 THR B CA 1
ATOM 775 C C . THR B 1 6 ? 20.066 1.237 11.898 1.00 20.30 6 THR B C 1
ATOM 776 O O . THR B 1 6 ? 19.355 1.497 10.937 1.00 19.39 6 THR B O 1
ATOM 780 N N . LEU B 1 7 ? 21.006 2.075 12.329 1.00 18.72 7 LEU B N 1
ATOM 781 C CA . LEU B 1 7 ? 21.197 3.321 11.597 1.00 19.15 7 LEU B CA 1
ATOM 782 C C . LEU B 1 7 ? 21.627 2.977 10.164 1.00 18.79 7 LEU B C 1
ATOM 783 O O . LEU B 1 7 ? 21.166 3.596 9.230 1.00 17.69 7 LEU B O 1
ATOM 788 N N . SER B 1 8 ? 22.505 1.985 10.028 1.00 18.20 8 SER B N 1
ATOM 789 C CA A SER B 1 8 ? 23.060 1.635 8.710 0.65 18.62 8 SER B CA 1
ATOM 790 C CA B SER B 1 8 ? 23.060 1.625 8.716 0.35 18.62 8 SER B CA 1
ATOM 791 C C . SER B 1 8 ? 22.012 1.041 7.773 1.00 18.02 8 SER B C 1
ATOM 792 O O . SER B 1 8 ? 21.936 1.429 6.611 1.00 16.90 8 SER B O 1
ATOM 797 N N . SER B 1 9 ? 21.206 0.104 8.270 1.00 17.09 9 SER B N 1
ATOM 798 C CA . SER B 1 9 ? 20.207 -0.528 7.380 1.00 16.73 9 SER B CA 1
ATOM 799 C C . SER B 1 9 ? 19.030 0.396 7.053 1.00 15.19 9 SER B C 1
ATOM 800 O O . SER B 1 9 ? 18.467 0.322 5.943 1.00 13.72 9 SER B O 1
ATOM 803 N N . TRP B 1 10 ? 18.663 1.292 7.965 1.00 14.45 10 TRP B N 1
ATOM 804 C CA . TRP B 1 10 ? 17.644 2.290 7.615 1.00 14.43 10 TRP B CA 1
ATOM 805 C C . TRP B 1 10 ? 18.212 3.240 6.561 1.00 14.47 10 TRP B C 1
ATOM 806 O O . TRP B 1 10 ? 17.491 3.676 5.651 1.00 13.91 10 TRP B O 1
ATOM 817 N N . ASP B 1 11 ? 19.503 3.549 6.654 1.00 14.96 11 ASP B N 1
ATOM 818 C CA . ASP B 1 11 ? 20.095 4.439 5.655 1.00 16.00 11 ASP B CA 1
ATOM 819 C C . ASP B 1 11 ? 20.069 3.756 4.272 1.00 15.64 11 ASP B C 1
ATOM 820 O O . ASP B 1 11 ? 19.781 4.413 3.225 1.00 17.95 11 ASP B O 1
ATOM 825 N N . ASP B 1 12 ? 20.334 2.451 4.273 1.00 14.81 12 ASP B N 1
ATOM 826 C CA . ASP B 1 12 ? 20.242 1.615 3.056 1.00 17.05 12 ASP B CA 1
ATOM 827 C C . ASP B 1 12 ? 18.836 1.721 2.446 1.00 15.92 12 ASP B C 1
ATOM 828 O O . ASP B 1 12 ? 18.644 1.936 1.231 1.00 15.48 12 ASP B O 1
ATOM 833 N N . TYR B 1 13 ? 17.848 1.549 3.317 1.00 13.71 13 TYR B N 1
ATOM 834 C CA . TYR B 1 13 ? 16.461 1.516 2.869 1.00 14.48 13 TYR B CA 1
ATOM 835 C C . TYR B 1 13 ? 16.054 2.869 2.298 1.00 15.02 13 TYR B C 1
ATOM 836 O O . TYR B 1 13 ? 15.394 2.936 1.258 1.00 17.06 13 TYR B O 1
ATOM 845 N N . GLU B 1 14 ? 16.425 3.943 2.997 1.00 15.70 14 GLU B N 1
ATOM 846 C CA . GLU B 1 14 ? 16.174 5.306 2.515 1.00 16.47 14 GLU B CA 1
ATOM 847 C C . GLU B 1 14 ? 16.853 5.571 1.186 1.00 15.81 14 GLU B C 1
ATOM 848 O O . GLU B 1 14 ? 16.323 6.290 0.359 1.00 15.04 14 GLU B O 1
ATOM 854 N N . PHE B 1 15 ? 18.050 5.012 1.023 1.00 16.40 15 PHE B N 1
ATOM 855 C CA . PHE B 1 15 ? 18.817 5.169 -0.205 1.00 17.04 15 PHE B CA 1
ATOM 856 C C . PHE B 1 15 ? 18.013 4.542 -1.345 1.00 16.62 15 PHE B C 1
ATOM 857 O O . PHE B 1 15 ? 17.912 5.129 -2.412 1.00 16.88 15 PHE B O 1
ATOM 865 N N . TRP B 1 16 ? 17.447 3.363 -1.103 1.00 14.70 16 TRP B N 1
ATOM 866 C CA . TRP B 1 16 ? 16.629 2.717 -2.137 1.00 14.71 16 TRP B CA 1
ATOM 867 C C . TRP B 1 16 ? 15.354 3.524 -2.383 1.00 15.23 16 TRP B C 1
ATOM 868 O O . TRP B 1 16 ? 14.874 3.607 -3.529 1.00 16.05 16 TRP B O 1
ATOM 879 N N . GLN B 1 17 ? 14.781 4.095 -1.324 1.00 14.24 17 GLN B N 1
ATOM 880 C CA . GLN B 1 17 ? 13.568 4.885 -1.514 1.00 17.29 17 GLN B CA 1
ATOM 881 C C . GLN B 1 17 ? 13.868 6.079 -2.433 1.00 18.57 17 GLN B C 1
ATOM 882 O O . GLN B 1 17 ? 13.010 6.515 -3.211 1.00 20.40 17 GLN B O 1
ATOM 888 N N . ARG B 1 18 ? 15.097 6.584 -2.350 1.00 19.24 18 ARG B N 1
ATOM 889 C CA . ARG B 1 18 ? 15.501 7.785 -3.073 1.00 23.91 18 ARG B CA 1
ATOM 890 C C . ARG B 1 18 ? 15.889 7.454 -4.518 1.00 24.63 18 ARG B C 1
ATOM 891 O O . ARG B 1 18 ? 15.833 8.327 -5.382 1.00 25.88 18 ARG B O 1
ATOM 899 N N . THR B 1 19 ? 16.273 6.206 -4.777 1.00 20.10 19 THR B N 1
ATOM 900 C CA . THR B 1 19 ? 16.969 5.876 -6.035 1.00 20.43 19 THR B CA 1
ATOM 901 C C . THR B 1 19 ? 16.390 4.720 -6.859 1.00 20.20 19 THR B C 1
ATOM 902 O O . THR B 1 19 ? 16.638 4.646 -8.072 1.00 21.06 19 THR B O 1
ATOM 906 N N . ASP B 1 20 ? 15.643 3.804 -6.236 1.00 19.16 20 ASP B N 1
ATOM 907 C CA . ASP B 1 20 ? 15.121 2.653 -6.992 1.00 20.84 20 ASP B CA 1
ATOM 908 C C . ASP B 1 20 ? 13.940 1.970 -6.309 1.00 20.18 20 ASP B C 1
ATOM 909 O O . ASP B 1 20 ? 14.119 1.175 -5.363 1.00 17.89 20 ASP B O 1
ATOM 914 N N . ALA B 1 21 ? 12.735 2.266 -6.796 1.00 22.32 21 ALA B N 1
ATOM 915 C CA . ALA B 1 21 ? 11.510 1.777 -6.150 1.00 22.12 21 ALA B CA 1
ATOM 916 C C . ALA B 1 21 ? 11.360 0.256 -6.223 1.00 22.76 21 ALA B C 1
ATOM 917 O O . ALA B 1 21 ? 10.715 -0.352 -5.383 1.00 21.32 21 ALA B O 1
ATOM 919 N N . ARG B 1 22 ? 11.969 -0.354 -7.234 1.00 21.36 22 ARG B N 1
ATOM 920 C CA . ARG B 1 22 ? 11.953 -1.794 -7.409 1.00 26.04 22 ARG B CA 1
ATOM 921 C C . ARG B 1 22 ? 12.664 -2.467 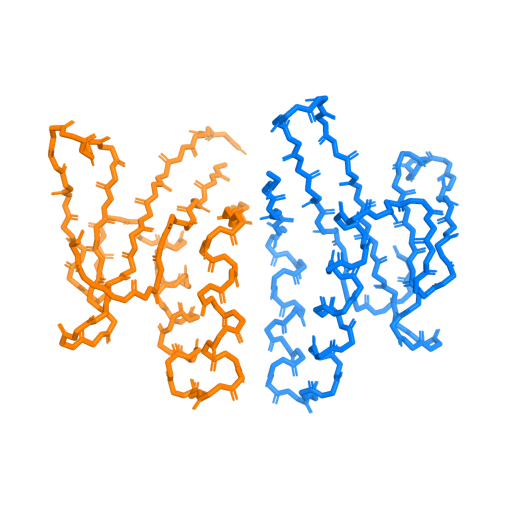-6.256 1.00 22.35 22 ARG B C 1
ATOM 922 O O . ARG B 1 22 ? 12.217 -3.497 -5.778 1.00 21.57 22 ARG B O 1
ATOM 930 N N . MET B 1 23 ? 13.776 -1.880 -5.817 1.00 18.79 23 MET B N 1
ATOM 931 C CA . MET B 1 23 ? 14.505 -2.440 -4.672 1.00 18.15 23 MET B CA 1
ATOM 932 C C . MET B 1 23 ? 13.690 -2.335 -3.387 1.00 17.84 23 MET B C 1
ATOM 933 O O . MET B 1 23 ? 13.657 -3.275 -2.592 1.00 17.12 23 MET B O 1
ATOM 938 N N . VAL B 1 24 ? 13.024 -1.200 -3.201 1.00 18.14 24 VAL B N 1
ATOM 939 C CA . VAL B 1 24 ? 12.159 -0.987 -2.025 1.00 17.57 24 VAL B CA 1
ATOM 940 C C . VAL B 1 24 ? 11.063 -2.060 -2.012 1.00 17.83 24 VAL B C 1
ATOM 941 O O . VAL B 1 24 ? 10.800 -2.685 -0.989 1.00 16.38 24 VAL B O 1
ATOM 945 N N . GLU B 1 25 ? 10.443 -2.292 -3.162 1.00 18.74 25 GLU B N 1
ATOM 946 C CA . GLU B 1 25 ? 9.426 -3.344 -3.285 1.00 21.33 25 GLU B CA 1
ATOM 947 C C . GLU B 1 25 ? 9.974 -4.714 -2.950 1.00 19.61 25 GLU B C 1
ATOM 948 O O . GLU B 1 25 ? 9.329 -5.493 -2.248 1.00 19.91 25 GLU B O 1
ATOM 954 N N . LYS B 1 26 ? 11.150 -5.023 -3.485 1.00 18.90 26 LYS B N 1
ATOM 955 C CA . LYS B 1 26 ? 11.762 -6.321 -3.229 1.00 20.70 26 LYS B CA 1
ATOM 956 C C . LYS B 1 26 ? 12.094 -6.486 -1.754 1.00 19.28 26 LYS B C 1
ATOM 957 O O . LYS B 1 26 ? 11.862 -7.536 -1.187 1.00 19.04 26 LYS B O 1
ATOM 963 N N . ILE B 1 27 ? 12.648 -5.445 -1.144 1.00 17.80 27 ILE B N 1
ATOM 964 C CA . ILE B 1 27 ? 12.892 -5.480 0.312 1.00 17.48 27 ILE B CA 1
ATOM 965 C C . ILE B 1 27 ? 11.614 -5.655 1.131 1.00 17.22 27 ILE B C 1
ATOM 966 O O . ILE B 1 27 ? 11.558 -6.463 2.057 1.00 18.27 27 ILE B O 1
ATOM 971 N N . ASN B 1 28 ? 10.571 -4.908 0.788 1.00 17.14 28 ASN B N 1
ATOM 972 C CA . ASN B 1 28 ? 9.328 -5.021 1.528 1.00 18.61 28 ASN B CA 1
ATOM 973 C C . ASN B 1 28 ? 8.774 -6.442 1.461 1.00 17.99 28 ASN B C 1
ATOM 974 O O . ASN B 1 28 ? 8.204 -6.959 2.445 1.00 17.08 28 ASN B O 1
ATOM 979 N N . ASP B 1 29 ? 8.940 -7.073 0.301 1.00 19.22 29 ASP B N 1
ATOM 980 C CA . ASP B 1 29 ? 8.494 -8.464 0.124 1.00 21.97 29 ASP B CA 1
ATOM 981 C C . ASP B 1 29 ? 9.303 -9.461 0.972 1.00 22.70 29 ASP B C 1
ATOM 982 O O . ASP B 1 29 ? 8.746 -10.441 1.519 1.00 21.95 29 ASP B O 1
ATOM 987 N N . LEU B 1 30 ? 10.615 -9.236 1.053 1.00 21.24 30 LEU B N 1
ATOM 988 C CA . LEU B 1 30 ? 11.481 -10.070 1.881 1.00 19.76 30 LEU B CA 1
ATOM 989 C C . LEU B 1 30 ? 11.108 -9.896 3.360 1.00 22.05 30 LEU B C 1
ATOM 990 O O . LEU B 1 30 ? 11.038 -10.873 4.091 1.00 19.86 30 LEU B O 1
ATOM 995 N N . ILE B 1 31 ? 10.898 -8.656 3.800 1.00 21.62 31 ILE B N 1
ATOM 996 C CA . ILE B 1 31 ? 10.414 -8.406 5.181 1.00 21.34 31 ILE B CA 1
ATOM 997 C C . ILE B 1 31 ? 9.104 -9.164 5.469 1.00 22.49 31 ILE B C 1
ATOM 998 O O . ILE B 1 31 ? 8.941 -9.843 6.503 1.00 21.48 31 ILE B O 1
ATOM 1003 N N . ARG B 1 32 ? 8.173 -9.061 4.523 1.00 21.50 32 ARG B N 1
ATOM 1004 C CA . ARG B 1 32 ? 6.859 -9.680 4.659 1.00 26.72 32 ARG B CA 1
ATOM 1005 C C . ARG B 1 32 ? 6.992 -11.198 4.785 1.00 26.81 32 ARG B C 1
ATOM 1006 O O . ARG B 1 32 ? 6.422 -11.807 5.705 1.00 25.40 32 ARG B O 1
ATOM 1014 N N . ASN B 1 33 ? 7.750 -11.794 3.863 1.00 25.37 33 ASN B N 1
ATOM 1015 C CA . ASN B 1 33 ? 7.971 -13.236 3.865 1.00 26.78 33 ASN B CA 1
ATOM 1016 C C . ASN B 1 33 ? 8.702 -13.681 5.132 1.00 26.90 33 ASN B C 1
ATOM 1017 O O . ASN B 1 33 ? 8.315 -14.675 5.746 1.00 28.19 33 ASN B O 1
ATOM 1022 N N . ALA B 1 34 ? 9.738 -12.945 5.536 1.00 24.94 34 ALA B N 1
ATOM 1023 C CA . ALA B 1 34 ? 10.513 -13.325 6.715 1.00 25.29 34 ALA B CA 1
ATOM 1024 C C . ALA B 1 34 ? 9.717 -13.198 8.018 1.00 29.05 34 ALA B C 1
ATOM 1025 O O . ALA B 1 34 ? 10.038 -13.859 9.016 1.00 30.36 34 ALA B O 1
ATOM 1027 N N . LYS B 1 35 ? 8.676 -12.370 8.023 1.00 31.17 35 LYS B N 1
ATOM 1028 C CA . LYS B 1 35 ? 7.827 -12.292 9.207 1.00 34.03 35 LYS B CA 1
ATOM 1029 C C . LYS B 1 35 ? 7.008 -13.571 9.368 1.00 38.97 35 LYS B C 1
ATOM 1030 O O . LYS B 1 35 ? 6.774 -14.020 10.483 1.00 42.59 35 LYS B O 1
ATOM 1036 N N . ARG B 1 36 ? 6.576 -14.170 8.262 1.00 40.23 36 ARG B N 1
ATOM 1037 C CA . ARG B 1 36 ? 5.785 -15.397 8.360 1.00 43.28 36 ARG B CA 1
ATOM 1038 C C . ARG B 1 36 ? 6.651 -16.662 8.389 1.00 39.33 36 ARG B C 1
ATOM 1039 O O . ARG B 1 36 ? 6.291 -17.624 9.061 1.00 36.88 36 ARG B O 1
ATOM 1042 N N . THR B 1 37 ? 7.772 -16.671 7.664 1.00 35.79 37 THR B N 1
ATOM 1043 C CA . THR B 1 37 ? 8.712 -17.803 7.697 1.00 34.37 37 THR B CA 1
ATOM 1044 C C . THR B 1 37 ? 10.159 -17.321 7.722 1.00 30.58 37 THR B C 1
ATOM 1045 O O . THR B 1 37 ? 10.806 -17.228 6.675 1.00 32.15 37 THR B O 1
ATOM 1049 N N . PRO B 1 38 ? 10.672 -17.012 8.924 1.00 30.01 38 PRO B N 1
ATOM 1050 C CA . PRO B 1 38 ? 11.989 -16.382 9.102 1.00 32.29 38 PRO B CA 1
ATOM 1051 C C . PRO B 1 38 ? 13.155 -17.119 8.442 1.00 33.57 38 PRO B C 1
ATOM 1052 O O . PRO B 1 38 ? 14.100 -16.459 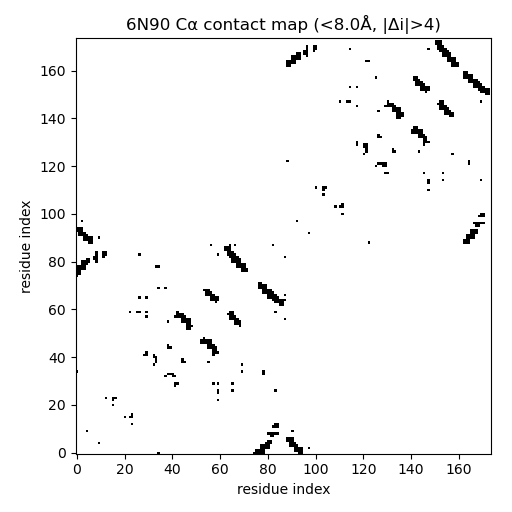8.008 1.00 30.49 38 PRO B O 1
ATOM 1056 N N . PHE B 1 39 ? 13.098 -18.446 8.366 1.00 33.46 39 PHE B N 1
ATOM 1057 C CA . PHE B 1 39 ? 14.245 -19.214 7.889 1.00 34.56 39 PHE B CA 1
ATOM 1058 C C . PHE B 1 39 ? 13.954 -20.008 6.620 1.00 36.72 39 PHE B C 1
ATOM 1059 O O . PHE B 1 39 ? 14.657 -20.963 6.294 1.00 39.89 39 PHE B O 1
ATOM 1067 N N . ALA B 1 40 ? 12.919 -19.608 5.897 1.00 36.09 40 ALA B N 1
ATOM 1068 C CA . ALA B 1 40 ? 12.609 -20.251 4.626 1.00 34.66 40 ALA B CA 1
ATOM 1069 C C . ALA B 1 40 ? 11.957 -19.248 3.699 1.00 34.97 40 ALA B C 1
ATOM 1070 O O . ALA B 1 40 ? 11.550 -18.171 4.141 1.00 31.66 40 ALA B O 1
ATOM 1072 N N . GLY B 1 41 ? 11.877 -19.589 2.414 1.00 32.91 41 GLY B N 1
ATOM 1073 C CA . GLY B 1 41 ? 11.115 -18.793 1.468 1.00 33.95 41 GLY B CA 1
ATOM 1074 C C . GLY B 1 41 ? 11.882 -17.893 0.514 1.00 33.27 41 GLY B C 1
ATOM 1075 O O . GLY B 1 41 ? 12.959 -18.232 0.030 1.00 32.89 41 GLY B O 1
ATOM 1076 N N . LEU B 1 42 ? 11.281 -16.740 0.236 1.00 34.04 42 LEU B N 1
ATOM 1077 C CA . LEU B 1 42 ? 11.751 -15.790 -0.766 1.00 31.91 42 LEU B CA 1
ATOM 1078 C C . LEU B 1 42 ? 13.196 -15.360 -0.561 1.00 30.80 42 LEU B C 1
ATOM 1079 O O . LEU B 1 42 ? 13.590 -15.030 0.561 1.00 31.57 42 LEU B O 1
ATOM 1084 N N . GLY B 1 43 ? 13.982 -15.352 -1.637 1.00 28.66 43 GLY B N 1
ATOM 1085 C CA . GLY B 1 43 ? 15.373 -14.927 -1.566 1.00 27.42 43 GLY B CA 1
ATOM 1086 C C . GLY B 1 43 ? 16.386 -15.990 -1.142 1.00 29.20 43 GLY B C 1
ATOM 1087 O O . GLY B 1 43 ? 17.573 -15.697 -1.004 1.00 25.67 43 GLY B O 1
ATOM 1088 N N . LYS B 1 44 ? 15.926 -17.224 -0.940 1.00 31.07 44 LYS B N 1
ATOM 1089 C CA . LYS B 1 44 ? 16.808 -18.340 -0.582 1.00 32.74 44 LYS B CA 1
ATOM 1090 C C . LYS B 1 44 ? 17.562 -18.072 0.712 1.00 31.43 44 LYS B C 1
ATOM 1091 O O . LYS B 1 44 ? 18.786 -18.017 0.710 1.00 31.89 44 LYS B O 1
ATOM 1095 N N . PRO B 1 45 ? 16.832 -17.889 1.815 1.00 29.77 45 PRO B N 1
ATOM 1096 C CA . PRO B 1 45 ? 17.509 -17.599 3.080 1.00 30.87 45 PRO B CA 1
ATOM 1097 C C . PRO B 1 45 ? 18.576 -18.626 3.424 1.00 32.25 45 PRO B C 1
ATOM 1098 O O . PRO B 1 45 ? 18.307 -19.820 3.356 1.00 32.95 45 PRO B O 1
ATOM 1102 N N . GLU B 1 46 ? 19.770 -18.142 3.747 1.00 31.43 46 GLU B N 1
ATOM 1103 C CA . GLU B 1 46 ? 20.850 -18.982 4.243 1.00 32.73 46 GLU B CA 1
ATOM 1104 C C . GLU B 1 46 ? 21.423 -18.411 5.545 1.00 33.30 46 GLU B C 1
ATOM 1105 O O . GLU B 1 46 ? 21.485 -17.192 5.742 1.00 27.59 46 GLU B O 1
ATOM 1111 N N . PRO B 1 47 ? 21.820 -19.303 6.459 1.00 33.26 47 PRO B N 1
ATOM 1112 C CA . PRO B 1 47 ? 22.410 -18.858 7.723 1.00 33.19 47 PRO B CA 1
ATOM 1113 C C . PRO B 1 47 ? 23.884 -18.533 7.557 1.00 34.25 47 PRO B C 1
ATOM 1114 O O . PRO B 1 47 ? 24.610 -19.284 6.889 1.00 38.55 47 PRO B O 1
ATOM 1118 N N . LEU B 1 48 ? 24.315 -17.412 8.125 1.00 34.35 48 LEU B N 1
ATOM 1119 C CA . LEU B 1 48 ? 25.725 -17.045 8.106 1.00 35.13 48 LEU B CA 1
ATOM 1120 C C . LEU B 1 48 ? 26.439 -17.697 9.275 1.00 34.87 48 LEU B C 1
ATOM 1121 O O . LEU B 1 48 ? 25.813 -18.305 10.148 1.00 38.53 48 LEU B O 1
ATOM 1126 N N . LYS B 1 49 ? 27.753 -17.561 9.298 1.00 30.00 49 LYS B N 1
ATOM 1127 C CA . LYS B 1 49 ? 28.542 -18.352 10.226 1.00 30.00 49 LYS B CA 1
ATOM 1128 C C . LYS B 1 49 ? 29.740 -17.591 10.724 1.00 30.00 49 LYS B C 1
ATOM 1129 O O . LYS B 1 49 ? 30.356 -16.820 9.967 1.00 30.00 49 LYS B O 1
ATOM 1135 N N . GLY B 1 50 ? 30.040 -17.812 12.008 1.00 30.00 50 GLY B N 1
ATOM 1136 C CA . GLY B 1 50 ? 31.293 -17.417 12.622 1.00 30.00 50 GLY B CA 1
ATOM 1137 C C . GLY B 1 50 ? 31.276 -15.987 13.082 1.00 30.00 50 GLY B C 1
ATOM 1138 O O . GLY B 1 50 ? 30.712 -15.663 14.142 1.00 30.00 50 GLY B O 1
ATOM 1139 N N . ASP B 1 51 ? 31.929 -15.140 12.291 1.00 30.00 51 ASP B N 1
ATOM 1140 C CA . ASP B 1 51 ? 31.799 -13.703 12.434 1.00 30.00 51 ASP B CA 1
ATOM 1141 C C . ASP B 1 51 ? 30.336 -13.335 12.641 1.00 30.00 51 ASP B C 1
ATOM 1142 O O . ASP B 1 51 ? 29.977 -12.673 13.628 1.00 30.00 51 ASP B O 1
ATOM 1147 N N . MET B 1 52 ? 29.495 -13.805 11.727 1.00 26.12 52 MET B N 1
ATOM 1148 C CA . MET B 1 52 ? 28.111 -13.366 11.674 1.00 25.08 52 MET B CA 1
ATOM 1149 C C . MET B 1 52 ? 27.120 -14.479 11.982 1.00 24.35 52 MET B C 1
ATOM 1150 O O . MET B 1 52 ? 26.067 -14.566 11.341 1.00 21.64 52 MET B O 1
ATOM 1155 N N . ALA B 1 53 ? 27.453 -15.356 12.932 1.00 24.06 53 ALA B N 1
ATOM 1156 C CA . ALA B 1 53 ? 26.497 -16.387 13.362 1.00 23.98 53 ALA B CA 1
ATOM 1157 C C . ALA B 1 53 ? 25.277 -15.772 14.023 1.00 22.22 53 ALA B C 1
ATOM 1158 O O . ALA B 1 53 ? 25.390 -14.796 14.803 1.00 22.06 53 ALA B O 1
ATOM 1160 N N . GLY B 1 54 ? 24.117 -16.369 13.762 1.00 38.14 54 GLY B N 1
ATOM 1161 C CA . GLY B 1 54 ? 22.870 -15.866 14.295 1.00 37.57 54 GLY B CA 1
ATOM 1162 C C . GLY B 1 54 ? 22.197 -15.003 13.246 1.00 36.15 54 GLY B C 1
ATOM 1163 O O . GLY B 1 54 ? 20.993 -14.781 13.301 1.00 38.17 54 GLY B O 1
ATOM 1164 N N . TYR B 1 55 ? 22.992 -14.520 12.297 1.00 38.30 55 TYR B N 1
ATOM 1165 C CA . TYR B 1 55 ? 22.483 -13.749 11.167 1.00 36.86 55 TYR B CA 1
ATOM 1166 C C . TYR B 1 55 ? 22.079 -14.678 10.028 1.00 38.77 55 TYR B C 1
ATOM 1167 O O . TYR B 1 55 ? 22.511 -15.837 9.961 1.00 31.95 55 TYR B O 1
ATOM 1176 N N . TRP B 1 56 ? 21.238 -14.156 9.141 1.00 31.12 56 TRP B N 1
ATOM 1177 C CA . TRP B 1 56 ? 20.790 -14.885 7.966 1.00 27.32 56 TRP B CA 1
ATOM 1178 C C . TRP B 1 56 ? 20.845 -13.937 6.786 1.00 27.66 56 TRP B C 1
ATOM 1179 O O . TRP B 1 56 ? 20.722 -12.735 6.961 1.00 24.94 56 TRP B O 1
ATOM 1190 N N . SER B 1 57 ? 21.030 -14.469 5.580 1.00 25.61 57 SER B N 1
ATOM 1191 C CA . SER B 1 57 ? 21.033 -13.608 4.395 1.00 26.06 57 SER B CA 1
ATOM 1192 C C . SER B 1 57 ? 20.035 -14.072 3.348 1.00 26.15 57 SER B C 1
ATOM 1193 O O . SER B 1 57 ? 19.893 -15.279 3.105 1.00 25.56 57 SER B O 1
ATOM 1196 N N . ARG B 1 58 ? 19.353 -13.108 2.716 1.00 22.25 58 ARG B N 1
ATOM 1197 C CA . ARG B 1 58 ? 18.556 -13.415 1.535 1.00 23.30 58 ARG B CA 1
ATOM 1198 C C . ARG B 1 58 ? 18.994 -12.552 0.363 1.00 21.53 58 ARG B C 1
ATOM 1199 O O . ARG B 1 58 ? 19.473 -11.431 0.533 1.00 20.60 58 ARG B O 1
ATOM 1207 N N . ARG B 1 59 ? 18.829 -13.092 -0.838 1.00 24.37 59 ARG B N 1
ATOM 1208 C CA . ARG B 1 59 ? 19.220 -12.376 -2.049 1.00 22.81 59 ARG B CA 1
ATOM 1209 C C . ARG B 1 59 ? 18.187 -11.309 -2.413 1.00 22.57 59 ARG B C 1
ATOM 1210 O O . ARG B 1 59 ? 17.003 -11.627 -2.554 1.00 25.38 59 ARG B O 1
ATOM 1218 N N . ILE B 1 60 ? 18.608 -10.044 -2.541 1.00 19.41 60 ILE B N 1
ATOM 1219 C CA . ILE B 1 60 ? 17.700 -9.024 -3.087 1.00 20.05 60 ILE B CA 1
ATOM 1220 C C . ILE B 1 60 ? 17.903 -8.995 -4.586 1.00 21.61 60 ILE B C 1
ATOM 1221 O O . ILE B 1 60 ? 16.959 -9.180 -5.354 1.00 23.21 60 ILE B O 1
ATOM 1226 N N . THR B 1 61 ? 19.147 -8.770 -4.981 1.00 21.61 61 THR B N 1
ATOM 1227 C CA . THR B 1 61 ? 19.540 -8.915 -6.383 1.00 28.19 61 THR B CA 1
ATOM 1228 C C . THR B 1 61 ? 20.907 -9.556 -6.400 1.00 27.64 61 THR B C 1
ATOM 1229 O O . THR B 1 61 ? 21.442 -9.891 -5.346 1.00 28.51 61 THR B O 1
ATOM 1233 N N . ALA B 1 62 ? 21.471 -9.735 -7.593 1.00 29.51 62 ALA B N 1
ATOM 1234 C CA . ALA B 1 62 ? 22.837 -10.239 -7.712 1.00 31.10 62 ALA B CA 1
ATOM 1235 C C . ALA B 1 62 ? 23.801 -9.585 -6.723 1.00 33.70 62 ALA B C 1
ATOM 1236 O O . ALA B 1 62 ? 24.549 -10.269 -6.016 1.00 35.47 62 ALA B O 1
ATOM 1238 N N . GLU B 1 63 ? 23.764 -8.261 -6.641 1.00 31.19 63 GLU B N 1
ATOM 1239 C CA . GLU B 1 63 ? 24.812 -7.557 -5.907 1.00 31.78 63 GLU B CA 1
ATOM 1240 C C . GLU B 1 63 ? 24.338 -6.996 -4.555 1.00 26.81 63 GLU B C 1
ATOM 1241 O O . GLU B 1 63 ? 25.079 -6.285 -3.882 1.00 25.68 63 GLU B O 1
ATOM 1247 N N . HIS B 1 64 ? 23.117 -7.331 -4.148 1.00 23.70 64 HIS B N 1
ATOM 1248 C CA . HIS B 1 64 ? 22.569 -6.800 -2.888 1.00 22.62 64 HIS B CA 1
ATOM 1249 C C . HIS B 1 64 ? 21.871 -7.850 -2.025 1.00 21.41 64 HIS B C 1
ATOM 1250 O O . HIS B 1 64 ? 20.985 -8.558 -2.484 1.00 22.69 64 HIS B O 1
ATOM 1257 N N . ARG B 1 65 ? 22.261 -7.898 -0.747 1.00 21.99 65 ARG B N 1
ATOM 1258 C CA . ARG B 1 65 ? 21.798 -8.911 0.179 1.00 22.09 65 ARG B CA 1
ATOM 1259 C C . ARG B 1 65 ? 21.026 -8.243 1.315 1.00 19.58 65 ARG B C 1
ATOM 1260 O O . ARG B 1 65 ? 21.288 -7.093 1.669 1.00 20.36 65 ARG B O 1
ATOM 1268 N N . PHE B 1 66 ? 20.045 -8.980 1.814 1.00 19.37 66 PHE B N 1
ATOM 1269 C CA . PHE B 1 66 ? 19.164 -8.609 2.923 1.00 19.91 66 PHE B CA 1
ATOM 1270 C C . PHE B 1 66 ? 19.623 -9.481 4.075 1.00 21.07 66 PHE B C 1
ATOM 1271 O O . PHE B 1 66 ? 19.430 -10.684 4.047 1.00 19.52 66 PHE B O 1
ATOM 1279 N N . VAL B 1 67 ? 20.237 -8.863 5.076 1.00 21.88 67 VAL B N 1
ATOM 1280 C CA . VAL B 1 67 ? 20.835 -9.610 6.175 1.00 23.65 67 VAL B CA 1
ATOM 1281 C C . VAL B 1 67 ? 20.098 -9.249 7.436 1.00 23.73 67 VAL B C 1
ATOM 1282 O O . VAL B 1 67 ? 19.866 -8.079 7.688 1.00 21.92 67 VAL B O 1
ATOM 1286 N N . TYR B 1 68 ? 19.718 -10.257 8.214 1.00 23.78 68 TYR B N 1
ATOM 1287 C CA . TYR B 1 68 ? 18.833 -10.044 9.344 1.00 22.01 68 TYR B CA 1
ATOM 1288 C C . TYR B 1 68 ? 19.088 -11.070 10.419 1.00 26.59 68 TYR B C 1
ATOM 1289 O O . TYR B 1 68 ? 19.743 -12.087 10.191 1.00 28.20 68 TYR B O 1
ATOM 1298 N N . ARG B 1 69 ? 18.570 -10.763 11.596 1.00 30.71 69 ARG B N 1
ATOM 1299 C CA . ARG B 1 69 ? 18.627 -11.656 12.730 1.00 33.98 69 ARG B CA 1
ATOM 1300 C C . ARG B 1 69 ? 17.212 -11.763 13.271 1.00 32.53 69 ARG B C 1
ATOM 1301 O O . ARG B 1 69 ? 16.400 -10.836 13.113 1.00 31.33 69 ARG B O 1
ATOM 1305 N N . VAL B 1 70 ? 16.888 -12.900 13.870 1.00 34.15 70 VAL B N 1
ATOM 1306 C CA . VAL B 1 70 ? 15.700 -12.949 14.696 1.00 36.00 70 VAL B CA 1
ATOM 1307 C C . VAL B 1 70 ? 16.106 -13.098 16.149 1.00 35.33 70 VAL B C 1
ATOM 1308 O O . VAL B 1 70 ? 16.863 -14.003 16.504 1.00 35.41 70 VAL B O 1
ATOM 1312 N N . SER B 1 71 ? 15.636 -12.183 16.987 1.00 36.02 71 SER B N 1
ATOM 1313 C CA . SER B 1 71 ? 15.826 -12.316 18.423 1.00 36.10 71 SER B CA 1
ATOM 1314 C C . SER B 1 71 ? 14.467 -12.253 19.098 1.00 33.78 71 SER B C 1
ATOM 1315 O O . SER B 1 71 ? 13.482 -11.979 18.438 1.00 33.46 71 SER B O 1
ATOM 1318 N N . GLY B 1 72 ? 14.397 -12.529 20.403 1.00 36.46 72 GLY B N 1
ATOM 1319 C CA . GLY B 1 72 ? 13.125 -12.412 21.104 1.00 38.16 72 GLY B CA 1
ATOM 1320 C C . GLY B 1 72 ? 12.337 -13.687 21.377 1.00 42.36 72 GLY B C 1
ATOM 1321 O O . GLY B 1 72 ? 12.830 -14.795 21.123 1.00 40.70 72 GLY B O 1
ATOM 1322 N N . SER B 1 73 ? 11.088 -13.499 21.829 1.00 30.00 73 SER B N 1
ATOM 1323 C CA . SER B 1 73 ? 10.334 -14.474 22.663 1.00 30.00 73 SER B CA 1
ATOM 1324 C C . SER B 1 73 ? 8.813 -14.550 22.454 1.00 30.00 73 SER B C 1
ATOM 1325 O O . SER B 1 73 ? 8.287 -15.450 21.790 1.00 30.00 73 SER B O 1
ATOM 1328 N N . GLY B 1 74 ? 8.109 -13.630 23.111 1.00 30.00 74 GLY B N 1
ATOM 1329 C CA . GLY B 1 74 ? 6.665 -13.504 22.985 1.00 30.00 74 GLY B CA 1
ATOM 1330 C C . GLY B 1 74 ? 6.368 -12.119 22.452 1.00 30.00 74 GLY B C 1
ATOM 1331 O O . GLY B 1 74 ? 5.205 -11.685 22.325 1.00 30.00 74 GLY B O 1
ATOM 1332 N N . GLN B 1 77 ? 8.608 -11.208 19.493 1.00 44.57 77 GLN B N 1
ATOM 1333 C CA . GLN B 1 77 ? 9.732 -11.444 18.597 1.00 47.22 77 GLN B CA 1
ATOM 1334 C C . GLN B 1 77 ? 10.123 -10.181 17.840 1.00 41.40 77 GLN B C 1
ATOM 1335 O O . GLN B 1 77 ? 9.352 -9.216 17.767 1.00 35.38 77 GLN B O 1
ATOM 1341 N N . ARG B 1 78 ? 11.271 -10.278 17.224 1.00 38.48 78 ARG B N 1
ATOM 1342 C CA . ARG B 1 78 ? 11.757 -9.165 16.473 1.00 35.03 78 ARG B CA 1
ATOM 1343 C C . ARG B 1 78 ? 12.596 -9.590 15.320 1.00 31.99 78 ARG B C 1
ATOM 1344 O O . ARG B 1 78 ? 13.509 -10.320 15.454 1.00 31.22 78 ARG B O 1
ATOM 1352 N N . LEU B 1 79 ? 12.257 -9.042 14.194 1.00 28.92 79 LEU B N 1
ATOM 1353 C CA . LEU B 1 79 ? 13.059 -9.196 12.992 1.00 25.76 79 LEU B CA 1
ATOM 1354 C C . LEU B 1 79 ? 13.966 -7.976 12.909 1.00 25.49 79 LEU B C 1
ATOM 1355 O O . LEU B 1 79 ? 13.471 -6.875 12.812 1.00 23.25 79 LEU B O 1
ATOM 1360 N N . GLU B 1 80 ? 15.274 -8.166 13.014 1.00 25.19 80 GLU B N 1
ATOM 1361 C CA . GLU B 1 80 ? 16.204 -7.048 12.996 1.00 25.21 80 GLU B CA 1
ATOM 1362 C C . GLU B 1 80 ? 16.895 -6.999 11.633 1.00 25.00 80 GLU B C 1
ATOM 1363 O O . GLU B 1 80 ? 17.661 -7.895 11.303 1.00 26.29 80 GLU B O 1
ATOM 1369 N N . VAL B 1 81 ? 16.616 -5.969 10.847 1.00 21.66 81 VAL B N 1
ATOM 1370 C CA . VAL B 1 81 ? 17.326 -5.812 9.572 1.00 24.12 81 VAL B CA 1
ATOM 1371 C C . VAL B 1 81 ? 18.688 -5.138 9.804 1.00 22.40 81 VAL B C 1
ATOM 1372 O O . VAL B 1 81 ? 18.773 -4.011 10.310 1.00 22.25 81 VAL B O 1
ATOM 1376 N N . ILE B 1 82 ? 19.753 -5.865 9.473 1.00 22.21 82 ILE B N 1
ATOM 1377 C CA . ILE B 1 82 ? 21.124 -5.413 9.672 1.00 23.47 82 ILE B CA 1
ATOM 1378 C C . ILE B 1 82 ? 21.734 -4.753 8.440 1.00 23.05 82 ILE B C 1
ATOM 1379 O O . ILE B 1 82 ? 22.623 -3.895 8.547 1.00 23.30 82 ILE B O 1
ATOM 1384 N N . GLN B 1 83 ? 21.264 -5.149 7.259 1.00 23.76 83 GLN B N 1
ATOM 1385 C CA . GLN B 1 83 ? 21.796 -4.604 6.011 1.00 22.12 83 GLN B CA 1
ATOM 1386 C C . GLN B 1 83 ? 20.868 -4.900 4.848 1.00 18.56 83 GLN B C 1
ATOM 1387 O O . GLN B 1 83 ? 20.26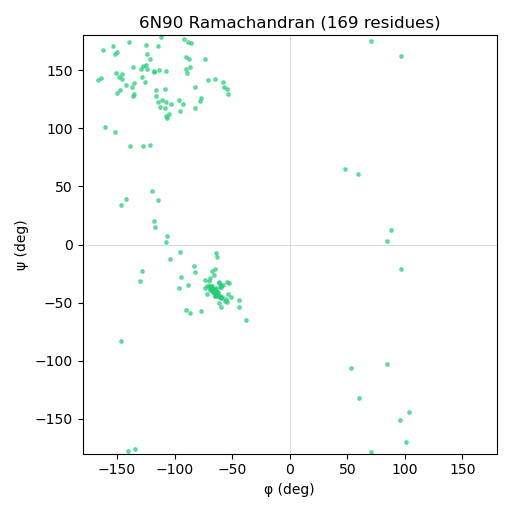3 -5.968 4.810 1.00 19.44 83 GLN B O 1
ATOM 1390 N N . CYS B 1 84 ? 20.743 -3.969 3.905 1.00 19.66 84 CYS B N 1
ATOM 1391 C CA . CYS B 1 84 ? 20.002 -4.301 2.679 1.00 20.47 84 CYS B CA 1
ATOM 1392 C C . CYS B 1 84 ? 20.568 -3.588 1.456 1.00 20.11 84 CYS B C 1
ATOM 1393 O O . CYS B 1 84 ? 19.838 -3.229 0.530 1.00 18.06 84 CYS B O 1
ATOM 1396 N N . ARG B 1 85 ? 21.882 -3.412 1.463 1.00 19.30 85 ARG B N 1
ATOM 1397 C CA . ARG B 1 85 ? 22.609 -2.892 0.314 1.00 19.47 85 ARG B CA 1
ATOM 1398 C C . ARG B 1 85 ? 23.998 -3.513 0.313 1.00 21.53 85 ARG B C 1
ATOM 1399 O O . ARG B 1 85 ? 24.578 -3.745 1.375 1.00 21.49 85 ARG B O 1
ATOM 1407 N N . PHE B 1 86 ? 24.499 -3.780 -0.886 1.00 21.74 86 PHE B N 1
ATOM 1408 C CA . PHE B 1 86 ? 25.816 -4.373 -1.119 1.00 24.94 86 PHE B CA 1
ATOM 1409 C C . PHE B 1 86 ? 25.872 -5.837 -0.708 1.00 29.25 86 PHE B C 1
ATOM 1410 O O . PHE B 1 86 ? 24.881 -6.425 -0.251 1.00 25.50 86 PHE B O 1
ATOM 1418 N N . HIS B 1 87 ? 27.052 -6.423 -0.871 1.00 37.73 87 HIS B N 1
ATOM 1419 C CA . HIS B 1 87 ? 27.269 -7.822 -0.548 1.00 42.94 87 HIS B CA 1
ATOM 1420 C C . HIS B 1 87 ? 28.607 -7.957 0.171 1.00 45.38 87 HIS B C 1
ATOM 1421 O O . HIS B 1 87 ? 29.593 -7.321 -0.226 1.00 47.33 87 HIS B O 1
ATOM 1428 N N . TYR B 1 88 ? 28.627 -8.746 1.243 1.00 47.71 88 TYR B N 1
ATOM 1429 C CA . TYR B 1 88 ? 29.866 -9.066 1.954 1.00 48.55 88 TYR B CA 1
ATOM 1430 C C . TYR B 1 88 ? 30.629 -7.811 2.392 1.00 48.51 88 TYR B C 1
ATOM 1431 O O . TYR B 1 88 ? 30.895 -7.616 3.580 1.00 48.58 88 TYR B O 1
#

InterPro domains:
  IPR009614 Toxin YoeB [PF06769] (5-88)
  IPR009614 Toxin YoeB [PTHR38039] (1-88)
  IPR009614 Toxin YoeB [TIGR02116] (5-88)
  IPR035093 Toxin-antitoxin system, RelE/ParE toxin domain superfamily [G3DSA:3.30.2310.20] (1-88)
  IPR035093 Toxin-antitoxin system, RelE/ParE toxin domain superfamily [SSF143011] (1-87)

Organism: Agrobacterium fabrum (strain C58 / ATCC 33970) (NCBI:txid176299)

Sequence (174 aa):
MKLVWTLSSWDDYEFWQRTDARMVEKINDLIRNAKRTPFAGLGKPEPLKGDMAGYWSRRITAEHRFVYRVSGSGSEQRLEVIQCRFHYMKLVWTLSSSWDDYEFWQRTDARMVEKINDLIRNAKRTPFAGLGKPEPLKGDMAGYWSRRITAEHRFVYRVSGSGQRLEVIQCRFHY

Radius of gyration: 16.29 Å; Cα contacts (8 Å, |Δi|>4): 326; chains: 2; bounding box: 37×41×38 Å

Solvent-accessible surface area: 9210 Å² total; per-residue (Å²): 50,76,2,13,0,32,96,70,0,5,91,29,0,17,68,19,48,178,83,55,69,120,16,10,82,57,0,12,49,0,0,98,26,0,40,150,66,26,130,55,49,65,15,103,27,78,82,18,115,56,141,49,60,48,40,50,1,2,112,9,56,52,108,31,34,0,0,2,74,36,21,45,93,67,115,141,48,99,0,18,0,48,27,0,51,109,104,110,50,90,0,9,0,31,96,70,0,4,84,14,0,30,41,19,51,181,75,57,71,144,6,12,111,69,0,8,58,4,1,107,42,0,45,92,61,30,104,54,46,93,17,119,24,99,83,38,177,46,137,76,70,50,62,50,11,1,119,9,25,62,128,30,44,0,20,0,38,33,27,48,116,102,96,98,0,22,0,44,40,0,56,125,106,153

Secondary structure (DSSP, 8-state):
-EEEE-HHHHHHHHHHHHH-HHHHHHHHHHHHHHHH-TTSSTT--EE--GGGTT-EEEEEETTEEEEEEEEEETTEEEEEEEEESS--/-EEEE-HHHHHHHHHHHHH-HHHHHHHHHHHHHHHH-TTSSTT--EE--GGGBTEEEEEEETTEEEEEEEE----EEEEEE-SS--

B-factor: mean 28.11, std 9.6, range [13.71, 63.48]

CATH classification: 3.30.2310.20